Protein AF-A0A967W1J0-F1 (afdb_monomer_lite)

Radius of gyration: 19.81 Å; chains: 1; bounding box: 37×34×48 Å

Sequence (86 aa):
WSHQAFAHGAEVVSYFRWRAAPGGQELMHAGLNLHDGRPDRATAEVSGVAEELPNRDREYRQADVALLHDYENLWATTLQPHAQGW

Secondary structure (DSSP, 8-state):
-HHHHHHTT-S----S-SB--SSSTTTT---SB-TTSPBPHHHHHHHHHHHH-----------SS-----HHHHHHHHH--S-TT-

Structure (mmCIF, N/CA/C/O backbone):
data_AF-A0A967W1J0-F1
#
_entry.id   AF-A0A967W1J0-F1
#
loop_
_atom_site.group_PDB
_atom_site.id
_atom_site.type_symbol
_atom_site.label_atom_id
_atom_site.label_alt_id
_atom_site.label_comp_id
_atom_site.label_asym_id
_atom_site.label_entity_id
_atom_site.label_seq_id
_atom_site.pdbx_PDB_ins_code
_atom_site.Cartn_x
_atom_site.Cartn_y
_atom_site.Cartn_z
_atom_site.occupancy
_atom_site.B_iso_or_equiv
_atom_site.auth_seq_id
_atom_site.auth_comp_id
_atom_site.auth_asym_id
_atom_site.auth_atom_id
_atom_site.pdbx_PDB_model_num
ATOM 1 N N . TRP A 1 1 ? 3.238 -8.778 0.047 1.00 94.25 1 TRP A N 1
ATOM 2 C CA . TRP A 1 1 ? 2.052 -8.034 0.534 1.00 94.25 1 TRP A CA 1
ATOM 3 C C . TRP A 1 1 ? 0.799 -8.228 -0.311 1.00 94.25 1 TRP A C 1
ATOM 5 O O . TRP A 1 1 ? -0.286 -8.190 0.247 1.00 94.25 1 TRP A O 1
ATOM 15 N N . SER A 1 2 ? 0.896 -8.470 -1.618 1.00 95.69 2 SER A N 1
ATOM 16 C CA . SER A 1 2 ? -0.283 -8.540 -2.495 1.00 95.69 2 SER A CA 1
ATOM 17 C C . SER A 1 2 ? -1.318 -9.583 -2.074 1.00 95.69 2 SER A C 1
ATOM 19 O O . SER A 1 2 ? -2.484 -9.235 -1.928 1.00 95.69 2 SER A O 1
ATOM 21 N N . HIS A 1 3 ? -0.906 -10.818 -1.756 1.00 93.75 3 HIS A N 1
ATOM 22 C CA . HIS A 1 3 ? -1.826 -11.838 -1.229 1.00 93.75 3 HIS A CA 1
ATOM 23 C C . HIS A 1 3 ? -2.558 -11.394 0.039 1.00 93.75 3 HIS A C 1
ATOM 25 O O . HIS A 1 3 ? -3.732 -11.705 0.198 1.00 93.75 3 HIS A O 1
ATOM 31 N N . GLN A 1 4 ? -1.893 -10.643 0.921 1.00 95.19 4 GLN A N 1
ATOM 32 C CA . GLN A 1 4 ? -2.516 -10.117 2.133 1.00 95.19 4 GLN A CA 1
ATOM 33 C C . GLN A 1 4 ? -3.596 -9.086 1.790 1.00 95.19 4 GLN A C 1
ATOM 35 O O . GLN A 1 4 ? -4.706 -9.195 2.295 1.00 95.19 4 GLN A O 1
ATOM 40 N N . ALA A 1 5 ? -3.313 -8.127 0.903 1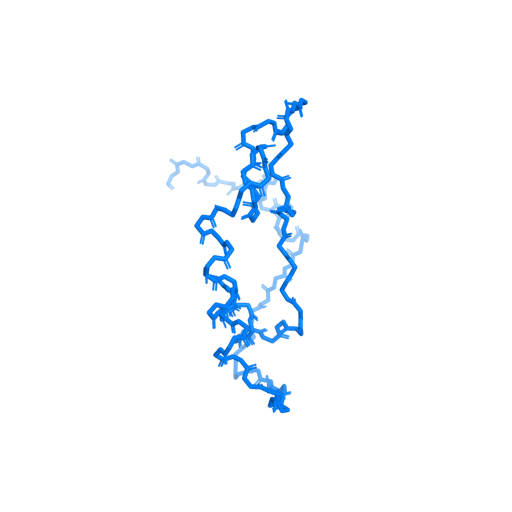.00 94.62 5 ALA A N 1
ATOM 41 C CA . ALA A 1 5 ? -4.312 -7.148 0.466 1.00 94.62 5 ALA A CA 1
ATOM 42 C C . ALA A 1 5 ? -5.541 -7.841 -0.145 1.00 94.62 5 ALA A C 1
ATOM 44 O O . ALA A 1 5 ? -6.680 -7.549 0.213 1.00 94.62 5 ALA A O 1
ATOM 45 N N . PHE A 1 6 ? -5.296 -8.837 -0.991 1.00 91.62 6 PHE A N 1
ATOM 46 C CA . PHE A 1 6 ? -6.318 -9.698 -1.570 1.00 91.62 6 PHE A CA 1
ATOM 47 C C . PHE A 1 6 ? -7.113 -10.489 -0.519 1.00 91.62 6 PHE A C 1
ATOM 49 O O . PHE A 1 6 ? -8.331 -10.602 -0.637 1.00 91.62 6 PHE A O 1
ATOM 56 N N . ALA A 1 7 ? -6.458 -11.028 0.511 1.00 90.75 7 ALA A N 1
ATOM 57 C CA . ALA A 1 7 ? -7.124 -11.715 1.620 1.00 90.75 7 ALA A CA 1
ATOM 58 C C . ALA A 1 7 ? -7.996 -10.765 2.461 1.00 90.75 7 ALA A C 1
ATOM 60 O O . ALA A 1 7 ? -9.020 -11.187 2.986 1.00 90.75 7 ALA A O 1
ATOM 61 N N . HIS A 1 8 ? -7.633 -9.481 2.534 1.00 92.06 8 HIS A N 1
ATOM 62 C CA . HIS A 1 8 ? -8.438 -8.421 3.153 1.00 92.06 8 HIS A CA 1
ATOM 63 C C . HIS A 1 8 ? -9.502 -7.817 2.216 1.00 92.06 8 HIS A C 1
ATOM 65 O O . HIS A 1 8 ? -10.152 -6.843 2.586 1.00 92.06 8 HIS A O 1
ATOM 71 N N . GLY A 1 9 ? -9.709 -8.388 1.025 1.00 90.44 9 GLY A N 1
ATOM 72 C CA . GLY A 1 9 ? -10.795 -7.999 0.122 1.00 90.44 9 GLY A CA 1
ATOM 73 C C . GLY A 1 9 ? -10.454 -6.902 -0.890 1.00 90.44 9 GLY A C 1
ATOM 74 O O . GLY A 1 9 ? -11.369 -6.374 -1.521 1.00 90.44 9 GLY A O 1
ATOM 75 N N . ALA A 1 10 ? -9.175 -6.559 -1.079 1.00 91.81 10 ALA A N 1
ATOM 76 C CA . ALA A 1 10 ? -8.778 -5.677 -2.176 1.00 91.81 10 ALA A CA 1
ATOM 77 C C . ALA A 1 10 ? -9.112 -6.320 -3.532 1.00 91.81 10 ALA A C 1
ATOM 79 O O . ALA A 1 10 ? -8.708 -7.451 -3.797 1.00 91.81 10 ALA A O 1
ATOM 80 N N . GLU A 1 11 ? -9.808 -5.593 -4.403 1.00 89.94 11 GLU A N 1
ATOM 81 C CA . GLU A 1 11 ? -10.079 -6.033 -5.782 1.00 89.94 11 GLU A CA 1
ATOM 82 C C . GLU A 1 11 ? -8.852 -5.853 -6.680 1.00 89.94 11 GLU A C 1
ATOM 84 O O . GLU A 1 11 ? -8.605 -6.638 -7.592 1.00 89.94 11 GLU A O 1
ATOM 89 N N . VAL A 1 12 ? -8.053 -4.822 -6.392 1.00 92.75 12 VAL A N 1
ATOM 90 C CA . VAL A 1 12 ? -6.860 -4.453 -7.151 1.00 92.75 12 VAL A CA 1
ATOM 91 C C . VAL A 1 12 ? -5.733 -4.105 -6.187 1.00 92.75 12 VAL A C 1
ATOM 93 O O . VAL A 1 12 ? -5.925 -3.377 -5.215 1.00 92.75 12 VAL A O 1
ATOM 96 N N . VAL A 1 13 ? -4.528 -4.580 -6.500 1.00 95.44 13 VAL A N 1
ATOM 97 C CA . VAL A 1 13 ? -3.283 -4.140 -5.864 1.00 95.44 13 VAL A CA 1
ATOM 98 C C . VAL A 1 13 ? -2.461 -3.401 -6.912 1.00 95.44 13 VAL A C 1
ATOM 100 O O . VAL A 1 13 ? -1.966 -4.006 -7.859 1.00 95.44 13 VAL A O 1
ATOM 103 N N . SER A 1 14 ? -2.339 -2.083 -6.753 1.00 97.50 14 SER A N 1
ATOM 104 C CA . SER A 1 14 ? -1.556 -1.230 -7.649 1.00 97.50 14 SER A CA 1
ATOM 105 C C . SER A 1 14 ? -0.186 -0.942 -7.046 1.00 97.50 14 SER A C 1
ATOM 107 O O . SER A 1 14 ? -0.083 -0.485 -5.907 1.00 97.50 14 SER A O 1
ATOM 109 N N . TYR A 1 15 ? 0.870 -1.203 -7.811 1.00 98.00 15 TYR A N 1
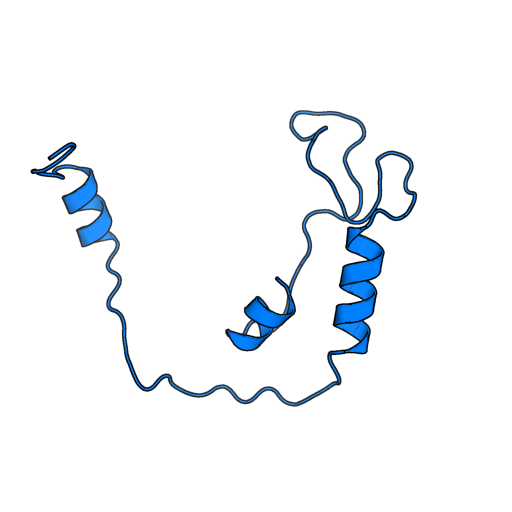ATOM 110 C CA . TYR A 1 15 ? 2.243 -0.992 -7.368 1.00 98.00 15 TYR A CA 1
ATOM 111 C C . TYR A 1 15 ? 2.717 0.397 -7.781 1.00 98.00 15 TYR A C 1
ATOM 113 O O . TYR A 1 15 ? 2.814 0.717 -8.968 1.00 98.00 15 TYR A O 1
ATOM 121 N N . PHE A 1 16 ? 3.072 1.209 -6.792 1.00 98.12 16 PHE A N 1
ATOM 122 C CA . PHE A 1 16 ? 3.796 2.447 -7.020 1.00 98.12 16 PHE A CA 1
ATOM 123 C C . PHE A 1 16 ? 5.297 2.152 -6.894 1.00 98.12 16 PHE A C 1
ATOM 125 O O . PHE A 1 16 ? 5.775 1.812 -5.817 1.00 98.12 16 PHE A O 1
ATOM 132 N N . ARG A 1 17 ? 6.090 2.189 -7.963 1.00 97.88 17 ARG A N 1
ATOM 133 C CA . ARG A 1 17 ? 5.878 2.739 -9.318 1.00 97.88 17 ARG A CA 1
ATOM 134 C C . ARG A 1 17 ? 6.416 1.785 -10.384 1.00 97.88 17 ARG A C 1
ATOM 136 O O . ARG A 1 17 ? 7.203 0.897 -10.079 1.00 97.88 17 ARG A O 1
ATOM 143 N N . TRP A 1 18 ? 6.058 1.993 -11.653 1.00 98.25 18 TRP A N 1
ATOM 144 C CA . TRP A 1 18 ? 6.535 1.135 -12.749 1.00 98.25 18 TRP A CA 1
ATOM 145 C C . TRP A 1 18 ? 8.067 1.092 -12.859 1.00 98.25 18 TRP A C 1
ATOM 147 O O . TRP A 1 18 ? 8.662 0.021 -12.929 1.00 98.25 18 TRP A O 1
ATOM 157 N N . ARG A 1 19 ? 8.719 2.258 -12.848 1.00 98.56 19 ARG A N 1
ATOM 158 C CA . ARG A 1 19 ? 10.178 2.399 -12.939 1.00 98.56 19 ARG A CA 1
ATOM 159 C C . ARG A 1 19 ? 10.660 3.428 -11.930 1.00 98.56 19 ARG A C 1
ATOM 161 O O . ARG A 1 19 ? 10.051 4.501 -11.830 1.00 98.56 19 ARG A O 1
ATOM 168 N N . ALA A 1 20 ? 11.744 3.124 -11.224 1.00 98.50 20 ALA A N 1
ATOM 169 C CA . ALA A 1 20 ? 12.411 4.077 -10.346 1.00 98.50 20 ALA A CA 1
ATOM 170 C C . ALA A 1 20 ? 12.775 5.356 -11.128 1.00 98.50 20 ALA A C 1
ATOM 172 O O . ALA A 1 20 ? 13.282 5.296 -12.254 1.00 98.50 20 ALA A O 1
ATOM 173 N N . ALA A 1 21 ? 12.465 6.528 -10.570 1.00 97.94 21 ALA A N 1
ATOM 174 C CA . ALA A 1 21 ? 12.716 7.804 -11.243 1.00 97.94 21 ALA A CA 1
ATOM 175 C C . ALA A 1 21 ? 14.226 8.047 -11.372 1.00 97.94 21 ALA A C 1
ATOM 177 O O . ALA A 1 21 ? 14.923 7.878 -10.382 1.00 97.94 21 ALA A O 1
ATOM 178 N N . PRO A 1 22 ? 14.764 8.486 -12.523 1.00 96.56 22 PRO A N 1
ATOM 179 C CA . PRO A 1 22 ? 16.195 8.778 -12.650 1.00 96.56 22 PRO A CA 1
ATOM 180 C C . PRO A 1 22 ? 16.620 10.094 -11.960 1.00 96.56 22 PRO A C 1
ATOM 182 O O . PRO A 1 22 ? 17.765 10.511 -12.096 1.00 96.56 22 PRO A O 1
ATOM 185 N N . GLY A 1 23 ? 15.710 10.777 -11.256 1.00 97.19 23 GLY A N 1
ATOM 186 C CA . GLY A 1 23 ? 15.966 12.045 -10.573 1.00 97.19 23 GLY A CA 1
ATOM 187 C C . GLY A 1 23 ? 14.737 12.573 -9.829 1.00 97.19 23 GLY A C 1
ATOM 188 O O . GLY A 1 23 ? 13.657 11.985 -9.897 1.00 97.19 23 GLY A O 1
ATOM 189 N N . GLY A 1 24 ? 14.909 13.707 -9.146 1.00 97.88 24 GLY A N 1
ATOM 190 C CA . GLY A 1 24 ? 13.879 14.340 -8.315 1.00 97.88 24 GLY A CA 1
ATOM 191 C C . GLY A 1 24 ? 13.909 13.877 -6.856 1.00 97.88 24 GLY A C 1
ATOM 192 O O . GLY A 1 24 ? 14.805 13.146 -6.435 1.00 97.88 24 GLY A O 1
ATOM 193 N N . GLN A 1 25 ? 12.922 14.319 -6.078 1.00 98.44 25 GLN A N 1
ATOM 194 C CA . GLN A 1 25 ? 12.833 14.078 -4.632 1.00 98.44 25 GLN A CA 1
ATOM 195 C C . GLN A 1 25 ? 12.718 12.586 -4.283 1.00 98.44 25 GLN A C 1
ATOM 197 O O . GLN A 1 25 ? 13.170 12.161 -3.226 1.00 98.44 25 GLN A O 1
ATOM 202 N N . GLU A 1 26 ? 12.151 11.788 -5.188 1.00 98.38 26 GLU A N 1
ATOM 203 C CA . GLU A 1 26 ? 11.919 10.351 -5.010 1.00 98.38 26 GLU A CA 1
ATOM 204 C C . GLU A 1 26 ? 12.967 9.478 -5.717 1.00 98.38 26 GLU A C 1
ATOM 206 O O . GLU A 1 26 ? 12.687 8.324 -6.033 1.00 9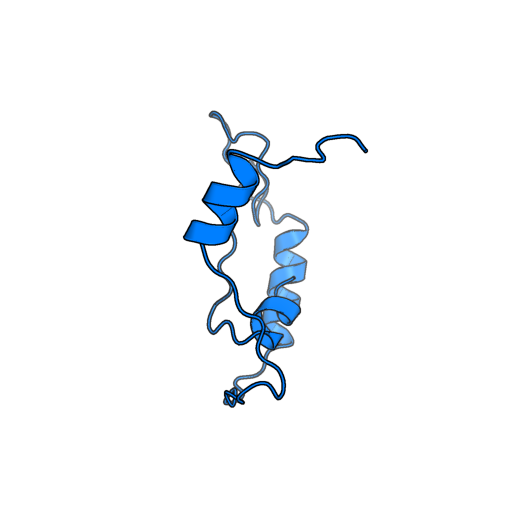8.38 26 GLU A O 1
ATOM 211 N N . LEU A 1 27 ? 14.174 9.996 -5.987 1.00 98.25 27 LEU A N 1
ATOM 212 C CA . LEU A 1 27 ? 15.244 9.233 -6.650 1.00 98.25 27 LEU A CA 1
ATOM 213 C C . LEU A 1 27 ? 15.488 7.869 -5.981 1.00 98.25 27 LEU A C 1
ATOM 215 O O . LEU A 1 27 ? 15.685 6.876 -6.665 1.00 98.25 27 LEU A O 1
ATOM 219 N N . MET A 1 28 ? 15.424 7.799 -4.652 1.00 98.06 28 MET A N 1
ATOM 220 C CA . MET A 1 28 ? 15.675 6.556 -3.912 1.00 98.06 28 MET A CA 1
ATOM 221 C C . MET A 1 28 ? 14.426 5.673 -3.741 1.00 98.06 28 MET A C 1
ATOM 223 O O . MET A 1 28 ? 14.506 4.622 -3.106 1.00 98.06 28 MET A O 1
ATOM 227 N N . HIS A 1 29 ? 13.272 6.070 -4.289 1.00 98.38 29 HIS A N 1
ATOM 228 C CA . HIS A 1 29 ? 12.066 5.248 -4.272 1.00 98.38 29 HIS A CA 1
ATOM 229 C C . HIS A 1 29 ? 12.120 4.222 -5.411 1.00 98.38 29 HIS A C 1
ATOM 231 O O . HIS A 1 29 ? 11.988 4.559 -6.592 1.00 98.38 29 HIS A O 1
ATOM 237 N N . ALA A 1 30 ? 12.282 2.948 -5.049 1.00 98.25 30 ALA A N 1
ATOM 238 C CA . ALA A 1 30 ? 12.313 1.840 -5.997 1.00 98.25 30 ALA A CA 1
ATOM 239 C C . ALA A 1 30 ? 11.014 1.737 -6.821 1.00 98.25 30 ALA A C 1
ATOM 241 O O . ALA A 1 30 ? 9.959 2.258 -6.445 1.00 98.25 30 ALA A O 1
ATOM 242 N N . GLY A 1 31 ? 11.093 1.053 -7.958 1.00 98.19 31 GLY A N 1
ATOM 243 C CA . GLY A 1 31 ? 9.936 0.669 -8.760 1.00 98.19 31 GLY A CA 1
ATOM 244 C C . GLY A 1 31 ? 9.981 -0.817 -9.090 1.00 98.19 31 GLY A C 1
ATOM 245 O O . GLY A 1 31 ? 10.887 -1.524 -8.662 1.00 98.19 31 GLY A O 1
ATOM 246 N N . LEU A 1 32 ? 9.034 -1.291 -9.897 1.00 98.38 32 LEU A N 1
ATOM 247 C CA . LEU A 1 32 ? 9.101 -2.647 -10.453 1.00 98.38 32 LEU A CA 1
ATOM 248 C C . LEU A 1 32 ? 10.356 -2.833 -11.320 1.00 98.38 32 LEU A C 1
ATOM 250 O O . LEU A 1 32 ? 10.918 -3.924 -11.379 1.00 98.38 32 LEU A O 1
ATOM 254 N N . ASN A 1 33 ? 10.810 -1.749 -11.951 1.00 98.56 33 ASN A N 1
ATOM 255 C CA . ASN A 1 33 ? 12.017 -1.681 -12.762 1.00 98.56 33 ASN A CA 1
ATOM 256 C C . ASN A 1 33 ? 13.024 -0.669 -12.188 1.00 98.56 33 ASN A C 1
ATOM 258 O O . ASN A 1 33 ? 12.640 0.376 -11.645 1.00 98.56 33 ASN A O 1
ATOM 262 N N . LEU A 1 34 ? 14.312 -0.953 -12.384 1.00 98.56 34 LEU A N 1
ATOM 263 C CA . LEU A 1 34 ? 15.452 -0.104 -12.029 1.00 98.56 34 LEU A CA 1
ATOM 264 C C . LEU A 1 34 ? 15.474 1.201 -12.847 1.00 98.56 34 LEU A C 1
ATOM 266 O O . LEU A 1 34 ? 14.756 1.345 -13.836 1.00 98.56 34 LEU A O 1
ATOM 270 N N . HIS A 1 35 ? 16.336 2.157 -12.479 1.00 98.25 35 HIS A N 1
ATOM 271 C CA . HIS A 1 35 ? 16.473 3.444 -13.188 1.00 98.25 35 HIS A CA 1
ATOM 272 C C . HIS A 1 35 ? 16.751 3.297 -14.691 1.00 98.25 35 HIS A C 1
ATOM 274 O O . HIS A 1 35 ? 16.246 4.081 -15.495 1.00 98.25 35 HIS A O 1
ATOM 280 N N . ASP A 1 36 ? 17.523 2.275 -15.064 1.00 97.81 36 ASP A N 1
ATOM 281 C CA . ASP A 1 36 ? 17.865 1.939 -16.450 1.00 97.81 36 ASP A CA 1
ATOM 282 C C . ASP A 1 36 ? 16.766 1.138 -17.179 1.00 97.81 36 ASP A C 1
ATOM 284 O O . ASP A 1 36 ? 16.895 0.840 -18.364 1.00 97.81 36 ASP A O 1
ATOM 288 N N . GLY A 1 37 ? 15.662 0.825 -16.495 1.00 97.56 37 GLY A N 1
ATOM 289 C CA . GLY A 1 37 ? 14.516 0.103 -17.039 1.00 97.56 37 GLY A CA 1
ATOM 290 C C . GLY A 1 37 ? 14.630 -1.417 -16.996 1.00 97.56 37 GLY A C 1
ATOM 291 O O . GLY A 1 37 ? 13.683 -2.077 -17.418 1.00 97.56 37 GLY A O 1
ATOM 292 N N . ARG A 1 38 ? 15.725 -1.991 -16.484 1.00 98.44 38 ARG A N 1
ATOM 293 C CA . ARG A 1 38 ? 15.793 -3.441 -16.256 1.00 98.44 38 ARG A CA 1
ATOM 294 C C . ARG A 1 38 ? 14.833 -3.856 -15.132 1.00 98.44 38 ARG A C 1
ATOM 296 O O . ARG A 1 38 ? 14.647 -3.076 -14.194 1.00 98.44 38 ARG A O 1
ATOM 303 N N . PRO A 1 39 ? 14.261 -5.071 -15.183 1.00 98.44 39 PRO A N 1
ATOM 304 C CA . PRO A 1 39 ? 13.439 -5.592 -14.097 1.00 98.44 39 PRO A CA 1
ATOM 305 C C . PRO A 1 39 ? 14.193 -5.589 -12.765 1.00 98.44 39 PRO A C 1
ATOM 307 O O . PRO A 1 39 ? 15.340 -6.033 -12.698 1.00 98.44 39 PRO A O 1
ATOM 310 N N . ASP A 1 40 ? 13.540 -5.101 -11.715 1.00 98.38 40 ASP A N 1
ATOM 311 C CA . ASP A 1 40 ? 13.987 -5.263 -10.333 1.00 98.38 40 ASP A CA 1
ATOM 312 C C . ASP A 1 40 ? 13.335 -6.515 -9.710 1.00 98.38 40 ASP A C 1
ATOM 314 O O . ASP A 1 40 ? 12.434 -7.127 -10.295 1.00 98.38 40 ASP A O 1
ATOM 318 N N . ARG A 1 41 ? 13.747 -6.887 -8.495 1.00 97.12 41 ARG A N 1
ATOM 319 C CA . ARG A 1 41 ? 13.218 -8.020 -7.716 1.00 97.12 41 ARG A CA 1
ATOM 320 C C . ARG A 1 41 ? 11.691 -8.033 -7.661 1.00 97.12 41 ARG A C 1
ATOM 322 O O . ARG A 1 41 ? 11.078 -9.088 -7.810 1.00 97.12 41 ARG A O 1
ATOM 329 N N . ALA A 1 42 ? 11.082 -6.859 -7.486 1.00 97.00 42 ALA A N 1
ATOM 330 C CA . ALA A 1 42 ? 9.635 -6.721 -7.391 1.00 97.00 42 ALA A CA 1
ATOM 331 C C . ALA A 1 42 ? 8.913 -7.209 -8.658 1.00 97.00 42 ALA A C 1
ATOM 333 O O . ALA A 1 42 ? 7.840 -7.784 -8.537 1.00 97.00 42 ALA A O 1
ATOM 334 N N . THR A 1 43 ? 9.497 -7.068 -9.856 1.00 98.06 43 THR A N 1
ATOM 335 C CA . THR A 1 43 ? 8.875 -7.595 -11.085 1.00 98.06 43 THR A CA 1
ATOM 336 C C . THR A 1 43 ? 8.656 -9.105 -10.996 1.00 98.06 43 THR A C 1
ATOM 338 O O . THR A 1 43 ? 7.564 -9.575 -11.297 1.00 98.06 43 THR A O 1
ATOM 341 N N . ALA A 1 44 ? 9.656 -9.862 -10.532 1.00 97.50 44 ALA A N 1
ATOM 342 C CA . ALA A 1 44 ? 9.531 -11.313 -10.394 1.00 97.50 44 ALA A CA 1
ATOM 343 C C . ALA A 1 44 ? 8.469 -11.701 -9.349 1.00 97.50 44 ALA A C 1
ATOM 345 O O . ALA A 1 44 ? 7.664 -12.596 -9.596 1.00 97.50 44 ALA A O 1
ATOM 346 N N . GLU A 1 45 ? 8.425 -10.995 -8.214 1.00 97.00 45 GLU A N 1
ATOM 347 C CA . GLU A 1 45 ? 7.410 -11.223 -7.178 1.00 97.00 45 GLU A CA 1
ATOM 348 C C . GLU A 1 45 ? 5.989 -10.945 -7.692 1.00 97.00 45 GLU A C 1
ATOM 350 O O . GLU A 1 45 ? 5.084 -11.741 -7.459 1.00 97.00 45 GLU A O 1
ATOM 355 N N . VAL A 1 46 ? 5.778 -9.835 -8.409 1.00 96.38 46 VAL A N 1
ATOM 356 C CA . VAL A 1 46 ? 4.457 -9.471 -8.950 1.00 96.38 46 VAL A CA 1
ATOM 357 C C . VAL A 1 46 ? 3.993 -10.454 -10.021 1.00 96.38 46 VAL A C 1
ATOM 359 O O . VAL A 1 46 ? 2.817 -10.812 -10.026 1.00 96.38 46 VAL A O 1
ATOM 362 N N . SER A 1 47 ? 4.895 -10.923 -10.887 1.00 95.38 47 SER A N 1
ATOM 363 C CA . SER A 1 47 ? 4.568 -11.966 -11.864 1.00 95.38 47 SER A CA 1
ATOM 364 C C . SER A 1 47 ? 4.124 -13.258 -11.179 1.00 95.38 47 SER A C 1
ATOM 366 O O . SER A 1 47 ? 3.086 -13.800 -11.545 1.00 95.38 47 SER A O 1
ATOM 368 N N . GLY A 1 48 ? 4.837 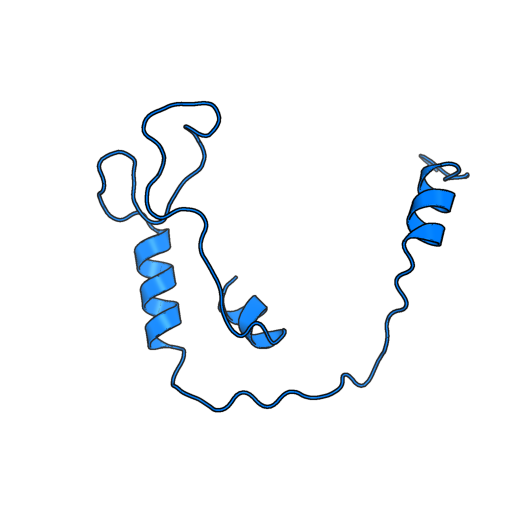-13.700 -10.136 1.00 95.38 48 GLY A N 1
ATOM 369 C CA . GLY A 1 48 ? 4.443 -14.880 -9.357 1.00 95.38 48 GLY A CA 1
ATOM 370 C C . GLY A 1 48 ? 3.064 -14.720 -8.712 1.00 95.38 48 GLY A C 1
ATOM 371 O O . GLY A 1 48 ? 2.203 -15.578 -8.868 1.00 95.38 48 GLY A O 1
ATOM 372 N N . VAL A 1 49 ? 2.799 -13.567 -8.086 1.00 93.50 49 VAL A N 1
ATOM 373 C CA . VAL A 1 49 ? 1.467 -13.248 -7.538 1.00 93.50 49 VAL A CA 1
ATOM 374 C C . VAL A 1 49 ? 0.387 -13.328 -8.623 1.00 93.50 49 VAL A C 1
ATOM 376 O O . VAL A 1 49 ? -0.690 -13.859 -8.373 1.00 93.50 49 VAL A O 1
ATOM 379 N N . ALA A 1 50 ? 0.641 -12.789 -9.817 1.00 90.81 50 ALA A N 1
ATOM 380 C CA . ALA A 1 50 ? -0.330 -12.799 -10.909 1.00 90.81 50 ALA A CA 1
ATOM 381 C C . ALA A 1 50 ? -0.629 -14.221 -11.417 1.00 90.81 50 ALA A C 1
ATOM 383 O O . ALA A 1 50 ? -1.775 -14.517 -11.746 1.00 90.81 50 ALA A O 1
ATOM 384 N N . GLU A 1 51 ? 0.371 -15.103 -11.445 1.00 93.00 51 GLU A N 1
ATOM 385 C CA . GLU A 1 51 ? 0.205 -16.519 -11.799 1.00 93.00 51 GLU A CA 1
ATOM 386 C C . GLU A 1 51 ? -0.552 -17.305 -10.716 1.00 93.00 51 GLU A C 1
ATOM 388 O O . GLU A 1 51 ? -1.390 -18.155 -11.022 1.00 93.00 51 GLU A O 1
ATOM 393 N N . GLU A 1 52 ? -0.294 -17.006 -9.443 1.00 91.62 52 GLU A N 1
ATOM 394 C CA . GLU A 1 52 ? -0.907 -17.672 -8.288 1.00 91.62 52 GLU A CA 1
ATOM 395 C C . GLU A 1 52 ? -2.357 -17.255 -8.021 1.00 91.62 52 GLU A C 1
ATOM 397 O O . GLU A 1 52 ? -3.059 -17.914 -7.248 1.00 91.62 52 GLU A O 1
ATOM 402 N N . LEU A 1 53 ? -2.813 -16.154 -8.617 1.00 83.06 53 LEU A N 1
ATOM 403 C CA . LEU A 1 53 ? -4.163 -15.627 -8.462 1.00 83.06 53 LEU A CA 1
ATOM 404 C C . LEU A 1 53 ? -5.033 -16.037 -9.657 1.00 83.06 53 LEU A C 1
ATOM 406 O O . LEU A 1 53 ? -5.203 -15.252 -10.590 1.00 83.06 53 LEU A O 1
ATOM 410 N N . PRO A 1 54 ? -5.635 -17.242 -9.652 1.00 67.19 54 PRO A N 1
ATOM 411 C CA . PRO A 1 54 ? -6.615 -17.594 -10.667 1.00 67.19 54 PRO A CA 1
ATOM 412 C C . PRO A 1 54 ? -7.808 -16.634 -10.604 1.00 67.19 54 PRO A C 1
ATOM 414 O O . PRO A 1 54 ? -8.155 -16.139 -9.528 1.00 67.19 54 PRO A O 1
ATOM 417 N N . ASN A 1 55 ? -8.478 -16.445 -11.746 1.00 65.62 55 ASN A N 1
ATOM 418 C CA . ASN A 1 55 ? -9.810 -15.840 -11.820 1.00 65.62 55 ASN A CA 1
ATOM 419 C C . ASN A 1 55 ? -10.774 -16.665 -10.957 1.00 65.62 55 ASN A C 1
ATOM 421 O O . ASN A 1 55 ? -11.335 -17.667 -11.397 1.00 65.62 55 ASN A O 1
ATOM 425 N N . ARG A 1 56 ? -10.903 -16.283 -9.693 1.00 64.06 56 ARG A N 1
ATOM 426 C CA . ARG A 1 56 ? -11.869 -16.830 -8.754 1.00 64.06 56 ARG A CA 1
ATOM 427 C C . ARG A 1 56 ? -12.776 -15.700 -8.338 1.00 64.06 56 ARG A C 1
ATOM 429 O O . ARG A 1 56 ? -12.287 -14.635 -7.960 1.00 64.06 56 ARG A O 1
ATOM 436 N N . ASP A 1 57 ? -14.072 -15.971 -8.368 1.00 68.25 57 ASP A N 1
ATOM 437 C CA . ASP A 1 57 ? -15.049 -15.109 -7.730 1.00 68.25 57 ASP A CA 1
ATOM 438 C C . ASP A 1 57 ? -14.685 -15.018 -6.248 1.00 68.25 57 ASP A C 1
ATOM 440 O O . ASP A 1 57 ? -14.640 -16.015 -5.522 1.00 68.25 57 ASP A O 1
ATOM 444 N N . ARG A 1 58 ? -14.296 -13.816 -5.825 1.00 73.81 58 ARG A N 1
ATOM 445 C CA . ARG A 1 58 ? -13.971 -13.533 -4.432 1.00 73.81 58 ARG A CA 1
ATOM 446 C C . ARG A 1 58 ? -15.273 -13.206 -3.727 1.00 73.81 58 ARG A C 1
ATOM 448 O O . ARG A 1 58 ? -15.892 -12.186 -4.008 1.00 73.81 58 ARG A O 1
ATOM 455 N N . GLU A 1 59 ? -15.682 -14.074 -2.813 1.00 80.00 59 GLU A N 1
ATOM 456 C CA . GLU A 1 59 ? -16.847 -13.814 -1.979 1.00 80.00 59 GLU A CA 1
ATOM 457 C C . GLU A 1 59 ? -16.478 -12.866 -0.836 1.00 80.00 59 GLU A C 1
ATOM 459 O O . GLU A 1 59 ? -15.558 -13.121 -0.054 1.00 80.00 59 GLU A O 1
ATOM 464 N N . TYR A 1 60 ? -17.220 -11.767 -0.725 1.00 83.19 60 TYR A N 1
ATOM 465 C CA . TYR A 1 60 ? -17.16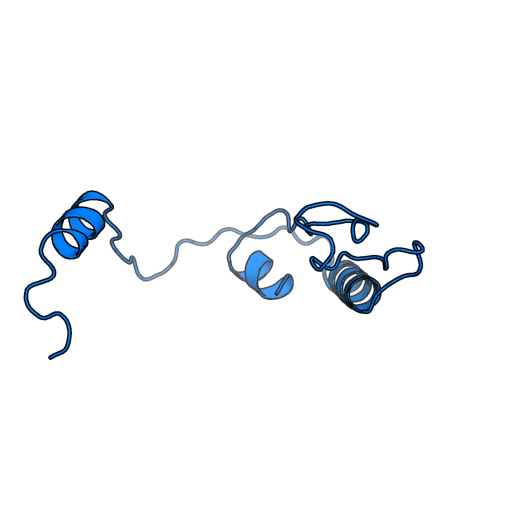0 -10.897 0.441 1.00 83.19 60 TYR A CA 1
ATOM 466 C C . TYR A 1 60 ? -17.935 -11.533 1.594 1.00 83.19 60 TYR A C 1
ATOM 468 O O . TYR A 1 60 ? -19.110 -11.873 1.453 1.00 83.19 60 TYR A O 1
ATOM 476 N N . ARG A 1 61 ? -17.293 -11.649 2.760 1.00 89.00 61 ARG A N 1
ATOM 477 C CA . ARG A 1 61 ? -17.926 -12.120 3.994 1.00 89.00 61 ARG A CA 1
ATOM 478 C C . ARG A 1 61 ? -17.823 -11.051 5.076 1.00 89.00 61 ARG A C 1
ATOM 480 O O . ARG A 1 61 ? -16.762 -10.466 5.280 1.00 89.00 61 ARG A O 1
ATOM 487 N N . GLN A 1 62 ? -18.916 -10.839 5.803 1.00 94.31 62 GLN A N 1
ATOM 488 C CA . GLN A 1 62 ? -18.901 -10.030 7.017 1.00 94.31 62 GLN A CA 1
ATOM 489 C C . GLN A 1 62 ? -18.019 -10.692 8.092 1.00 94.31 62 GLN A C 1
ATOM 491 O O . GLN A 1 62 ? -18.141 -11.891 8.346 1.00 94.31 62 GLN A O 1
ATOM 496 N N . ALA A 1 63 ? -17.141 -9.911 8.724 1.00 95.69 63 ALA A N 1
ATOM 497 C CA . ALA A 1 63 ? -16.323 -10.384 9.838 1.00 95.69 63 ALA A CA 1
ATOM 498 C C . ALA A 1 63 ? -17.175 -10.640 11.094 1.00 95.69 63 ALA A C 1
ATOM 500 O O . ALA A 1 63 ? -18.145 -9.926 11.351 1.00 95.69 63 ALA A O 1
ATOM 501 N N . ASP A 1 64 ? -16.777 -11.622 11.906 1.00 98.19 64 ASP A N 1
ATOM 502 C CA . ASP A 1 64 ? -17.499 -11.992 13.134 1.00 98.19 64 ASP A CA 1
ATOM 503 C C . ASP A 1 64 ? -17.316 -10.957 14.270 1.00 98.19 64 ASP A C 1
ATOM 505 O O . ASP A 1 64 ? -18.053 -10.963 15.254 1.00 98.19 64 ASP A O 1
ATOM 509 N N . VAL A 1 65 ? -16.332 -10.059 14.139 1.00 98.19 65 VAL A N 1
ATOM 510 C CA . VAL A 1 65 ? -15.967 -9.042 15.136 1.00 98.19 65 VAL A CA 1
ATOM 511 C C . VAL A 1 65 ? -15.865 -7.673 14.468 1.00 98.19 65 VAL A C 1
ATOM 513 O O . VAL A 1 65 ? -15.306 -7.549 13.379 1.00 98.19 65 VAL A O 1
ATOM 516 N N . ALA A 1 66 ? -16.360 -6.640 15.153 1.00 98.00 66 ALA A N 1
ATOM 517 C CA . ALA A 1 66 ? -16.211 -5.245 14.754 1.00 98.00 66 ALA A CA 1
ATOM 518 C C . ALA A 1 66 ? -15.203 -4.517 15.657 1.00 98.00 66 ALA A C 1
ATOM 520 O O . ALA A 1 66 ? -15.224 -4.678 16.877 1.00 98.00 66 ALA A O 1
ATOM 521 N N . LEU A 1 67 ? -14.351 -3.684 15.055 1.00 97.75 67 LEU A N 1
ATOM 522 C CA . LEU A 1 67 ? -13.485 -2.733 15.752 1.00 97.75 67 LEU A CA 1
ATOM 523 C C . LEU A 1 67 ? -13.991 -1.324 15.450 1.00 97.75 67 LEU A C 1
ATOM 525 O O . LEU A 1 67 ? -14.049 -0.921 14.289 1.00 97.75 67 LEU A O 1
ATOM 529 N N . LEU A 1 68 ? -14.366 -0.582 16.492 1.00 98.00 68 LEU A N 1
ATOM 530 C CA . LEU A 1 68 ? -14.801 0.802 16.346 1.00 98.00 68 LEU A CA 1
ATOM 531 C C . LEU A 1 68 ? -13.576 1.713 16.223 1.00 98.00 68 LEU A C 1
ATOM 533 O O . LEU A 1 68 ? -12.786 1.823 17.159 1.00 98.00 68 LEU A O 1
ATOM 537 N N . HIS A 1 69 ? -13.434 2.368 15.073 1.00 97.62 69 HIS A N 1
ATOM 538 C CA . HIS A 1 69 ? -12.476 3.447 14.866 1.00 97.62 69 HIS A CA 1
ATOM 539 C C . HIS A 1 69 ? -13.231 4.762 14.681 1.00 97.62 69 HIS A C 1
ATOM 541 O O . HIS A 1 69 ? -14.156 4.836 13.875 1.00 97.62 69 HIS A O 1
ATOM 547 N N . ASP A 1 70 ? -12.821 5.783 15.427 1.00 98.38 70 ASP A N 1
ATOM 548 C CA . ASP A 1 70 ? -13.432 7.107 15.428 1.00 98.38 70 ASP A CA 1
ATOM 549 C C . ASP A 1 70 ? -12.323 8.164 15.326 1.00 98.38 70 ASP A C 1
ATOM 551 O O . ASP A 1 70 ? -11.417 8.219 16.167 1.00 98.38 70 ASP A O 1
ATOM 555 N N . TYR A 1 71 ? -12.382 8.980 14.271 1.00 98.19 71 TYR A N 1
ATOM 556 C CA . TYR A 1 71 ? -11.395 10.024 14.002 1.00 98.19 71 TYR A CA 1
ATOM 557 C C . TYR A 1 71 ? -11.444 11.162 15.028 1.00 98.19 71 TYR A C 1
ATOM 559 O O . TYR A 1 71 ? -10.393 11.717 15.348 1.00 98.19 71 TYR A O 1
ATOM 567 N N . GLU A 1 72 ? -12.609 11.487 15.592 1.00 98.25 72 GLU A N 1
ATOM 568 C CA . GLU A 1 72 ? -12.719 12.511 16.634 1.00 98.25 72 GLU A CA 1
ATOM 569 C C . GLU A 1 72 ? -12.024 12.045 17.912 1.00 98.25 72 GLU A C 1
ATOM 571 O O . GLU A 1 72 ? -11.230 12.790 18.492 1.00 98.25 72 GLU A O 1
ATOM 576 N N . ASN A 1 73 ? -12.227 10.782 18.298 1.00 97.56 73 ASN A N 1
ATOM 577 C CA . ASN A 1 73 ? -11.509 10.183 19.424 1.00 97.56 73 ASN A CA 1
ATOM 578 C C . ASN A 1 73 ? -9.995 10.135 19.168 1.00 97.56 73 ASN A C 1
ATOM 580 O O . ASN A 1 73 ? -9.212 10.437 20.074 1.00 97.56 73 ASN A O 1
ATOM 584 N N . LEU A 1 74 ? -9.561 9.815 17.941 1.00 97.44 74 LEU A N 1
ATOM 585 C CA . LEU A 1 74 ? -8.144 9.855 17.562 1.00 97.44 74 LEU A CA 1
ATOM 586 C C . LEU A 1 74 ? -7.558 11.262 17.742 1.00 97.44 74 LEU A C 1
ATOM 588 O O . LEU A 1 74 ? -6.488 11.414 18.330 1.00 97.44 74 LEU A O 1
ATOM 592 N N . TRP A 1 75 ? -8.247 12.302 17.273 1.00 97.75 75 TRP A N 1
ATOM 593 C CA . TRP A 1 75 ? -7.772 13.680 17.409 1.00 97.75 75 TRP A CA 1
ATOM 594 C C . TRP A 1 75 ? -7.780 14.155 18.856 1.00 97.75 75 TRP A C 1
ATOM 596 O O . TRP A 1 75 ? -6.787 14.722 19.304 1.00 97.75 75 TRP A O 1
ATOM 606 N N . ALA A 1 76 ? -8.851 13.896 19.606 1.00 97.44 76 ALA A N 1
ATOM 607 C CA . ALA A 1 76 ? -8.967 14.303 21.003 1.00 97.44 76 ALA A CA 1
ATOM 608 C C . ALA A 1 76 ? -7.846 13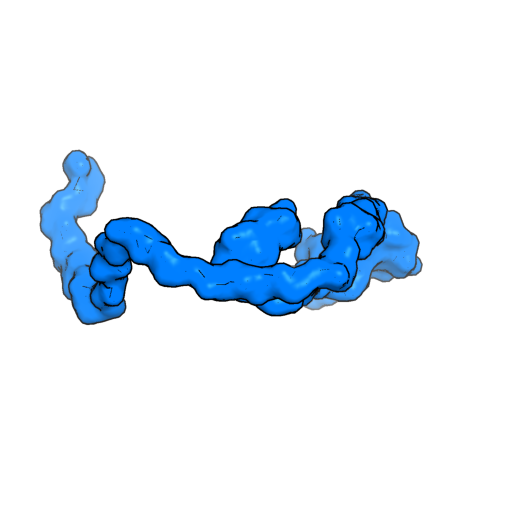.699 21.858 1.00 97.44 76 ALA A C 1
ATOM 610 O O . ALA A 1 76 ? -7.168 14.414 22.598 1.00 97.44 76 ALA A O 1
ATOM 611 N N . THR A 1 77 ? -7.599 12.399 21.696 1.00 95.25 77 THR A N 1
ATOM 612 C CA . THR A 1 77 ? -6.528 11.699 22.418 1.00 95.25 77 THR A CA 1
ATOM 613 C C . THR A 1 77 ? -5.133 12.083 21.923 1.00 95.25 77 THR A C 1
ATOM 615 O O . THR A 1 77 ? -4.194 12.074 22.709 1.00 95.25 77 THR A O 1
ATOM 618 N N . THR A 1 78 ? -4.979 12.507 20.665 1.00 95.75 78 THR A N 1
ATOM 619 C CA . THR A 1 78 ? -3.714 13.087 20.174 1.00 95.75 78 THR A CA 1
ATOM 620 C C . THR A 1 78 ? -3.462 14.485 20.750 1.00 95.75 78 THR A C 1
ATOM 622 O O . THR A 1 78 ? -2.330 14.814 21.094 1.00 95.75 78 THR A O 1
ATOM 625 N N . LEU A 1 79 ? -4.501 15.318 20.872 1.00 96.44 79 LEU A N 1
ATOM 626 C CA . LEU A 1 79 ? -4.413 16.669 21.437 1.00 96.44 79 LEU A CA 1
ATOM 627 C C . LEU A 1 79 ? -4.131 16.641 22.943 1.00 96.44 79 LEU A C 1
ATOM 629 O O . LEU A 1 79 ? -3.387 17.479 23.450 1.00 96.44 79 LEU A O 1
ATOM 633 N N . GLN A 1 80 ? -4.734 15.690 23.657 1.00 95.44 80 GLN A N 1
ATOM 634 C CA . GLN A 1 80 ? -4.566 15.508 25.096 1.00 95.44 80 GLN A CA 1
ATOM 635 C C . GLN A 1 80 ? -4.297 14.032 25.425 1.00 95.44 80 GLN A C 1
ATOM 637 O O . GLN A 1 80 ? -5.183 13.335 25.917 1.00 95.44 80 GLN A O 1
ATOM 642 N N . PRO A 1 81 ? -3.062 13.543 25.209 1.00 94.00 81 PRO A N 1
ATOM 643 C CA . PRO A 1 81 ? -2.722 12.138 25.440 1.00 94.00 81 PRO A CA 1
ATOM 644 C C . PRO A 1 81 ? -2.727 11.740 26.919 1.00 94.00 81 PRO A C 1
ATOM 646 O O . PRO A 1 81 ? -2.801 10.555 27.225 1.00 94.00 81 PRO A O 1
ATOM 649 N N . HIS A 1 82 ? -2.646 12.720 27.828 1.00 90.50 82 HIS A N 1
ATOM 650 C CA . HIS A 1 82 ? -2.575 12.595 29.291 1.00 90.50 82 HIS A CA 1
ATOM 651 C C . HIS A 1 82 ? -1.367 11.806 29.846 1.00 90.50 82 HIS A C 1
ATOM 653 O O . HIS A 1 82 ? -0.715 12.292 30.764 1.00 90.50 82 HIS A O 1
ATOM 659 N N . ALA A 1 83 ? -1.015 10.653 29.273 1.00 89.38 83 ALA A N 1
ATOM 660 C CA . ALA A 1 83 ? 0.028 9.730 29.729 1.00 89.38 83 ALA A CA 1
ATOM 661 C C . ALA A 1 83 ? 1.191 9.589 28.725 1.00 89.38 83 ALA A C 1
ATOM 663 O O . ALA A 1 83 ? 1.710 8.501 28.488 1.00 89.38 83 ALA A O 1
ATOM 664 N N . GLN A 1 84 ? 1.610 10.684 28.086 1.00 78.06 84 GLN A N 1
ATOM 665 C CA . GLN A 1 84 ? 2.719 10.625 27.132 1.00 78.06 84 GLN A CA 1
ATOM 666 C C . GLN A 1 84 ? 4.047 10.338 27.863 1.00 78.06 84 GLN A C 1
ATOM 668 O O . GLN A 1 84 ? 4.531 11.183 28.613 1.00 78.06 84 GLN A O 1
ATOM 673 N N . GLY A 1 85 ? 4.639 9.160 27.632 1.00 73.81 85 GLY A N 1
ATOM 674 C CA . GLY A 1 85 ? 5.950 8.770 28.178 1.00 73.81 85 GLY A CA 1
ATOM 675 C C . GLY A 1 85 ? 5.935 8.081 29.550 1.00 73.81 85 GLY A C 1
ATOM 676 O O . GLY A 1 85 ? 6.997 7.985 30.165 1.00 73.81 85 GLY A O 1
ATOM 677 N N . TRP A 1 86 ? 4.769 7.620 30.009 1.00 56.38 86 TRP A N 1
ATOM 678 C CA . TRP A 1 86 ? 4.595 6.824 31.228 1.00 56.38 86 TRP A CA 1
ATOM 679 C C . TRP A 1 86 ? 4.266 5.370 30.894 1.00 56.38 86 TRP A C 1
ATOM 681 O O . TRP A 1 86 ? 3.532 5.153 29.903 1.00 56.38 86 TRP A O 1
#

pLDDT: mean 93.04, std 8.89, range [56.38, 98.56]

Foldseek 3Di:
DVVVCVVVPDPDDDFPDQEQDCDDPRNVPGHCAYNVRHGDPNVVVVVVVVVVDPPDDDDDDDDPDDDDDDVVVVVVCVVCVPDPPD